Protein AF-A0A7C6YJ72-F1 (afdb_monomer)

Radius of gyration: 19.49 Å; Cα contacts (8 Å, |Δi|>4): 74; chains: 1; bounding box: 55×22×49 Å

Mean predicted aligned error: 9.33 Å

Structure (mmCIF, N/CA/C/O backbone):
data_AF-A0A7C6YJ72-F1
#
_entry.id   AF-A0A7C6YJ72-F1
#
loop_
_atom_site.group_PDB
_atom_site.id
_atom_site.type_symbol
_atom_site.label_atom_id
_atom_site.label_alt_id
_atom_site.label_comp_id
_atom_site.label_asym_id
_atom_site.label_entity_id
_atom_site.label_seq_id
_atom_site.pdbx_PDB_ins_code
_atom_site.Cartn_x
_atom_site.Cartn_y
_atom_site.Cartn_z
_atom_site.occupancy
_atom_site.B_iso_or_equiv
_atom_site.auth_seq_id
_atom_site.auth_comp_id
_atom_site.auth_asym_id
_atom_site.auth_atom_id
_atom_site.pdbx_PDB_model_num
ATOM 1 N N . ASN A 1 1 ? 12.491 9.018 9.139 1.00 45.00 1 ASN A N 1
ATOM 2 C CA . ASN A 1 1 ? 11.353 9.910 9.466 1.00 45.00 1 ASN A CA 1
ATOM 3 C C . ASN A 1 1 ? 10.135 9.070 9.885 1.00 45.00 1 ASN A C 1
ATOM 5 O O . ASN A 1 1 ? 9.089 9.115 9.246 1.00 45.00 1 ASN A O 1
ATOM 9 N N . ILE A 1 2 ? 10.307 8.251 10.934 1.00 42.06 2 ILE A N 1
ATOM 10 C CA . ILE A 1 2 ? 9.285 7.315 11.443 1.00 42.06 2 ILE A CA 1
ATOM 11 C C . ILE A 1 2 ? 8.216 8.056 12.262 1.00 42.06 2 ILE A C 1
ATOM 13 O O . ILE A 1 2 ? 7.035 7.772 12.128 1.00 42.06 2 ILE A O 1
ATOM 17 N N . LYS A 1 3 ? 8.597 9.102 13.012 1.00 39.56 3 LYS A N 1
ATOM 18 C CA . LYS A 1 3 ? 7.646 9.929 13.777 1.00 39.56 3 LYS A CA 1
ATOM 19 C C . LYS A 1 3 ? 6.545 10.565 12.910 1.00 39.56 3 LYS A C 1
ATOM 21 O O . LYS A 1 3 ? 5.398 10.554 13.322 1.00 39.56 3 LYS A O 1
ATOM 26 N N . ARG A 1 4 ? 6.856 11.046 11.694 1.00 40.66 4 ARG A N 1
ATOM 27 C CA . ARG A 1 4 ? 5.845 11.600 10.764 1.00 40.66 4 ARG A CA 1
ATOM 28 C C . ARG A 1 4 ? 4.939 10.526 10.151 1.00 40.66 4 ARG A C 1
ATOM 30 O O . ARG A 1 4 ? 3.800 10.805 9.819 1.00 40.66 4 ARG A O 1
ATOM 37 N N . THR A 1 5 ? 5.450 9.312 9.950 1.00 50.41 5 THR A N 1
ATOM 38 C CA . THR A 1 5 ? 4.679 8.194 9.369 1.00 50.41 5 THR A CA 1
ATOM 39 C C . THR A 1 5 ? 3.836 7.453 10.408 1.00 50.41 5 THR A C 1
ATOM 41 O O . THR A 1 5 ? 2.914 6.739 10.033 1.00 50.41 5 THR A O 1
ATOM 44 N N . GLN A 1 6 ? 4.102 7.661 11.703 1.00 51.19 6 GLN A N 1
ATOM 45 C CA . GLN A 1 6 ? 3.265 7.184 12.809 1.00 51.19 6 GLN A CA 1
ATOM 46 C C . GLN A 1 6 ? 1.952 7.960 12.957 1.00 51.19 6 GLN A C 1
ATOM 48 O O . GLN A 1 6 ? 1.007 7.437 13.547 1.00 51.19 6 GLN A O 1
ATOM 53 N N . GLU A 1 7 ? 1.868 9.178 12.417 1.00 53.38 7 GLU A N 1
ATOM 54 C CA . GLU A 1 7 ? 0.613 9.921 12.332 1.00 53.38 7 GLU A CA 1
ATOM 55 C C . GLU A 1 7 ? -0.261 9.293 11.242 1.00 53.38 7 GLU A C 1
ATOM 57 O O . GLU A 1 7 ? -0.359 9.762 10.108 1.00 53.38 7 GLU A O 1
ATOM 62 N N . CYS A 1 8 ? -0.900 8.176 11.588 1.00 58.69 8 CYS A N 1
ATOM 63 C CA . CYS A 1 8 ? -2.066 7.732 10.850 1.00 58.69 8 CYS A CA 1
ATOM 64 C C . CYS A 1 8 ? -3.082 8.878 10.888 1.00 58.69 8 CYS A C 1
ATOM 66 O O . CYS A 1 8 ? -3.340 9.443 11.951 1.00 58.69 8 CYS A O 1
ATOM 68 N N . ASN A 1 9 ? -3.685 9.187 9.740 1.00 66.19 9 ASN A N 1
ATOM 69 C CA . ASN A 1 9 ? -4.836 10.080 9.634 1.00 66.19 9 ASN A CA 1
ATOM 70 C C . ASN A 1 9 ? -6.114 9.233 9.534 1.00 66.19 9 ASN A C 1
ATOM 72 O O . ASN A 1 9 ? -6.742 9.190 8.473 1.00 66.19 9 ASN A O 1
ATOM 76 N N . PRO A 1 10 ? -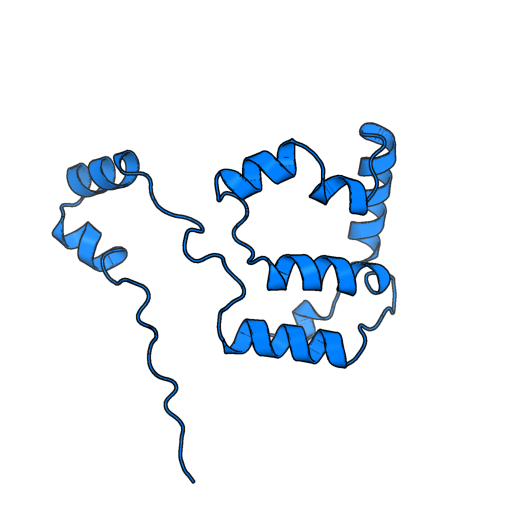6.511 8.514 10.601 1.00 69.75 10 PRO A N 1
ATOM 77 C CA . PRO A 1 10 ? -7.611 7.559 10.544 1.00 69.75 10 PRO A CA 1
ATOM 78 C C . PRO A 1 10 ? -8.945 8.219 10.184 1.00 69.75 10 PRO A C 1
ATOM 80 O O . PRO A 1 10 ? -9.811 7.564 9.615 1.00 69.75 10 PRO A O 1
ATOM 83 N N . GLY A 1 11 ? -9.103 9.523 10.449 1.00 76.31 11 GLY A N 1
ATOM 84 C CA . GLY A 1 11 ? -10.271 10.289 10.007 1.00 76.31 11 GLY A CA 1
ATOM 85 C C . GLY A 1 11 ? -10.416 10.335 8.482 1.00 76.31 11 GLY A C 1
ATOM 86 O O . GLY A 1 11 ? -11.522 10.183 7.972 1.00 76.31 11 GLY A O 1
ATOM 87 N N . ILE A 1 12 ? -9.306 10.461 7.744 1.00 82.75 12 ILE A N 1
ATOM 88 C CA . ILE A 1 12 ? -9.322 10.438 6.273 1.00 82.75 12 ILE A CA 1
ATOM 89 C C . ILE A 1 12 ? -9.700 9.045 5.771 1.00 82.75 12 ILE A C 1
ATOM 91 O O . ILE A 1 12 ? -10.502 8.936 4.846 1.00 82.75 12 ILE A O 1
ATOM 95 N N . LEU A 1 13 ? -9.151 7.989 6.383 1.00 85.25 13 LEU A N 1
ATOM 96 C CA . LEU A 1 13 ? -9.496 6.618 6.013 1.00 85.25 13 LEU A CA 1
ATOM 97 C C . LEU A 1 13 ? -10.992 6.373 6.227 1.00 85.25 13 LEU A C 1
ATOM 99 O O . LEU A 1 13 ? -11.679 6.018 5.279 1.00 85.25 13 LEU A O 1
ATOM 103 N N . LYS A 1 14 ? -11.526 6.682 7.415 1.00 86.56 14 LYS A N 1
ATOM 104 C CA . LYS A 1 14 ? -12.954 6.502 7.720 1.00 86.56 14 LYS A CA 1
ATOM 105 C C . LYS A 1 14 ? -13.876 7.284 6.785 1.00 86.56 14 LYS A C 1
ATOM 107 O O . LYS A 1 14 ? -14.907 6.759 6.376 1.00 86.56 14 LYS A O 1
ATOM 112 N N . ALA A 1 15 ? -13.507 8.511 6.412 1.00 88.62 15 ALA A N 1
ATOM 113 C CA . ALA A 1 15 ? -14.263 9.284 5.430 1.00 88.62 15 ALA A CA 1
ATOM 114 C C . ALA A 1 15 ? -14.271 8.606 4.049 1.00 88.62 15 ALA A C 1
ATOM 116 O O . ALA A 1 15 ? -15.319 8.519 3.414 1.00 88.62 15 ALA A O 1
ATOM 117 N N . ARG A 1 16 ? -13.122 8.081 3.602 1.00 89.94 16 ARG A N 1
ATOM 118 C CA . ARG A 1 16 ? -13.015 7.353 2.330 1.00 89.94 16 ARG A CA 1
ATOM 119 C C . ARG A 1 16 ? -13.801 6.049 2.342 1.00 89.94 16 ARG A C 1
ATOM 121 O O . ARG A 1 16 ? -14.472 5.767 1.363 1.00 89.94 16 ARG A O 1
ATOM 128 N N . GLU A 1 17 ? -13.764 5.296 3.435 1.00 91.81 17 GLU A N 1
ATOM 129 C CA . GLU A 1 17 ? -14.545 4.061 3.576 1.00 91.81 17 GLU A CA 1
ATOM 130 C C . GLU A 1 17 ? -16.044 4.313 3.535 1.00 91.81 17 GLU A C 1
ATOM 132 O O . GLU A 1 17 ? -16.777 3.557 2.910 1.00 91.81 17 GLU A O 1
ATOM 137 N N . LYS A 1 18 ? -16.499 5.398 4.170 1.00 93.00 18 LYS A N 1
ATOM 138 C CA . LYS A 1 18 ? -17.900 5.802 4.109 1.00 93.00 18 LYS A CA 1
ATOM 139 C C . LYS A 1 18 ? -18.324 6.085 2.667 1.00 93.00 18 LYS A C 1
ATOM 141 O O . LYS A 1 18 ? -19.312 5.522 2.219 1.00 93.00 18 LYS A O 1
ATOM 146 N N . VAL A 1 19 ? -17.551 6.891 1.935 1.00 94.06 19 VAL A N 1
ATOM 147 C CA . VAL A 1 19 ? -17.806 7.157 0.508 1.00 94.06 19 VAL A CA 1
ATOM 148 C C . VAL A 1 19 ? -17.759 5.860 -0.304 1.00 94.06 19 VAL A C 1
ATOM 150 O O . VAL A 1 19 ? -18.606 5.637 -1.160 1.00 94.06 19 VAL A O 1
ATOM 153 N N . PHE A 1 20 ? -16.799 4.982 -0.024 1.00 94.38 20 PHE A N 1
ATOM 154 C CA . PHE A 1 20 ? -16.651 3.720 -0.739 1.00 94.38 20 PHE A CA 1
ATOM 155 C C . PHE A 1 20 ? -17.876 2.813 -0.559 1.00 94.38 20 PHE A C 1
ATOM 157 O O . PHE A 1 20 ? -18.437 2.329 -1.540 1.00 94.38 20 PHE A O 1
ATOM 164 N N . MET A 1 21 ? -18.363 2.685 0.674 1.00 96.19 21 MET A N 1
ATOM 165 C CA . MET A 1 21 ? -19.592 1.961 0.981 1.00 96.19 21 MET A CA 1
ATOM 166 C C . MET A 1 21 ? -20.831 2.631 0.364 1.00 96.19 21 MET A C 1
ATOM 168 O O . MET A 1 21 ? -21.659 1.953 -0.230 1.00 96.19 21 MET A O 1
ATOM 172 N N . GLU A 1 22 ? -20.972 3.955 0.465 1.00 97.19 22 GLU A N 1
ATOM 173 C CA . GLU A 1 22 ? -22.151 4.679 -0.039 1.00 97.19 22 GLU A CA 1
ATOM 174 C C . GLU A 1 22 ? -22.300 4.596 -1.563 1.00 97.19 22 GLU A C 1
ATOM 176 O O . GLU A 1 22 ? -23.413 4.435 -2.060 1.00 97.19 22 GLU A O 1
ATOM 181 N N . TYR A 1 23 ? -21.194 4.702 -2.302 1.00 96.62 23 TYR A N 1
ATOM 182 C CA . TYR A 1 23 ? -21.223 4.742 -3.766 1.00 96.62 23 TYR A CA 1
ATOM 183 C C . TYR A 1 23 ? -21.083 3.365 -4.413 1.00 96.62 23 TYR A C 1
ATOM 185 O O . TYR A 1 23 ? -21.693 3.126 -5.453 1.00 96.62 23 TYR A O 1
ATOM 193 N N . PHE A 1 24 ? -20.289 2.473 -3.820 1.00 95.19 24 PHE A N 1
ATOM 194 C CA . PHE A 1 24 ? -19.945 1.186 -4.429 1.00 95.19 24 PHE A CA 1
ATOM 195 C C . PHE A 1 24 ? -20.493 -0.014 -3.655 1.00 95.19 24 PHE A C 1
ATOM 197 O O . PHE A 1 24 ? -20.381 -1.129 -4.146 1.00 95.19 24 PHE A O 1
ATOM 204 N N . GLN A 1 25 ? -21.104 0.192 -2.480 1.00 96.56 25 GLN A N 1
ATOM 205 C CA . GLN A 1 25 ? -21.614 -0.882 -1.608 1.00 96.56 25 GLN A CA 1
ATOM 206 C C . GLN A 1 25 ? -20.536 -1.908 -1.240 1.00 96.56 25 GLN A C 1
ATOM 208 O O . GLN A 1 25 ? -20.814 -3.089 -1.058 1.00 96.56 25 GLN A O 1
ATOM 213 N N . MET A 1 26 ? -19.296 -1.434 -1.128 1.00 95.62 26 MET A N 1
ATOM 214 C CA . MET A 1 26 ? -18.132 -2.254 -0.837 1.00 95.62 26 MET A CA 1
ATOM 215 C C . MET A 1 26 ? -17.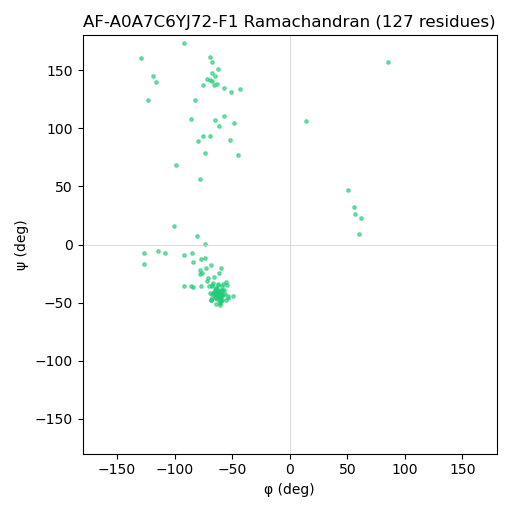511 -1.874 0.502 1.00 95.62 26 MET A C 1
ATOM 217 O O . MET A 1 26 ? -17.382 -0.701 0.864 1.00 95.62 26 MET A O 1
ATOM 221 N N . SER A 1 27 ? -17.095 -2.899 1.231 1.00 94.19 27 SER A N 1
ATOM 222 C CA . SER A 1 27 ? -16.307 -2.808 2.448 1.00 94.19 27 SER A CA 1
ATOM 223 C C . SER A 1 27 ? -14.806 -2.878 2.153 1.00 94.19 27 SER A C 1
ATOM 225 O O . SER A 1 27 ? -14.368 -3.116 1.027 1.00 94.19 27 SER A O 1
ATOM 227 N N . TRP A 1 28 ? -13.998 -2.671 3.193 1.00 92.94 28 TRP A N 1
ATOM 228 C CA . TRP A 1 28 ? -12.546 -2.827 3.129 1.00 92.94 28 TRP A CA 1
ATOM 229 C C . TRP A 1 28 ? -12.116 -4.203 2.598 1.00 92.94 28 TRP A C 1
ATOM 231 O O . TRP A 1 28 ? -11.234 -4.280 1.743 1.00 92.94 28 TRP A O 1
ATOM 241 N N . ASP A 1 29 ? -12.753 -5.279 3.065 1.00 93.50 29 ASP A N 1
ATOM 242 C CA . ASP A 1 29 ? -12.377 -6.646 2.690 1.00 93.50 29 ASP A CA 1
ATOM 243 C C . ASP A 1 29 ? -12.733 -6.960 1.229 1.00 93.50 29 ASP A C 1
ATOM 245 O O . ASP A 1 29 ? -12.026 -7.722 0.563 1.00 93.50 29 ASP A O 1
ATOM 249 N N . ASP A 1 30 ? -13.773 -6.313 0.694 1.00 95.75 30 ASP A N 1
ATOM 250 C CA . ASP A 1 30 ? -14.205 -6.492 -0.695 1.00 95.75 30 ASP A CA 1
ATOM 251 C C . ASP A 1 30 ? -13.163 -5.977 -1.693 1.00 95.75 30 ASP A C 1
ATOM 253 O O . ASP A 1 30 ? -13.050 -6.515 -2.792 1.00 95.75 30 ASP A O 1
ATOM 257 N N . ILE A 1 31 ? -12.345 -4.987 -1.307 1.00 94.38 31 ILE A N 1
ATOM 258 C CA . ILE A 1 31 ? -11.295 -4.413 -2.164 1.00 94.38 31 ILE A CA 1
ATOM 259 C C . ILE A 1 31 ? -10.377 -5.510 -2.700 1.00 94.38 31 ILE A C 1
ATOM 261 O O . ILE A 1 31 ? -10.086 -5.535 -3.890 1.00 94.38 31 ILE A O 1
ATOM 265 N N . PHE A 1 32 ? -9.938 -6.427 -1.837 1.00 95.38 32 PHE A N 1
ATOM 266 C CA . PHE A 1 32 ? -8.923 -7.426 -2.182 1.00 95.38 32 PHE A CA 1
ATOM 267 C C . PHE A 1 32 ? -9.459 -8.588 -3.020 1.00 95.38 32 PHE A C 1
ATOM 269 O O . PHE A 1 32 ? -8.668 -9.353 -3.565 1.00 95.38 32 PHE A O 1
ATOM 276 N N . ASN A 1 33 ? -10.782 -8.711 -3.124 1.00 95.56 33 ASN A N 1
ATOM 277 C CA . ASN A 1 33 ? -11.454 -9.731 -3.925 1.00 95.56 33 ASN A CA 1
ATOM 278 C C . ASN A 1 33 ? -12.121 -9.140 -5.177 1.00 95.56 33 ASN A C 1
ATOM 280 O O . ASN A 1 33 ? -12.611 -9.885 -6.023 1.00 95.56 33 ASN A O 1
ATOM 284 N N . HIS A 1 34 ? -12.148 -7.811 -5.310 1.00 96.38 34 HIS A N 1
ATOM 285 C CA . HIS A 1 34 ? -12.765 -7.134 -6.441 1.00 96.38 34 HIS A CA 1
ATOM 286 C C . HIS A 1 34 ? -11.944 -7.308 -7.720 1.00 96.38 34 HIS A C 1
ATOM 288 O O . HIS A 1 34 ? -10.714 -7.206 -7.707 1.00 96.38 34 HIS A O 1
ATOM 294 N N . GLU A 1 35 ? -12.628 -7.469 -8.853 1.00 97.00 35 GLU A N 1
ATOM 295 C CA . GLU A 1 35 ? -12.006 -7.689 -10.166 1.00 97.00 35 GLU A CA 1
ATOM 296 C C . GLU A 1 35 ? -10.975 -6.615 -10.534 1.00 97.00 35 GLU A C 1
ATOM 298 O O . GLU A 1 35 ? -9.938 -6.919 -11.119 1.00 97.00 35 GLU A O 1
ATOM 303 N N . THR A 1 36 ? -11.207 -5.361 -10.136 1.00 95.44 36 THR A N 1
ATOM 304 C CA . THR A 1 36 ? -10.274 -4.251 -10.380 1.00 95.44 36 THR A CA 1
ATOM 305 C C . THR A 1 36 ? -8.956 -4.446 -9.643 1.00 95.44 36 THR A C 1
ATOM 307 O O . THR A 1 36 ? -7.896 -4.192 -10.212 1.00 95.44 36 THR A O 1
ATOM 310 N N . PHE A 1 37 ? -9.008 -4.896 -8.385 1.00 95.62 37 PHE A N 1
ATOM 311 C CA . PHE A 1 37 ? -7.800 -5.169 -7.617 1.00 95.62 37 PHE A CA 1
ATOM 312 C C . PHE A 1 37 ? -7.064 -6.370 -8.197 1.00 95.62 37 PHE A C 1
ATOM 314 O O . PHE A 1 37 ? -5.868 -6.266 -8.444 1.00 95.62 37 PHE A O 1
ATOM 321 N N . LEU A 1 38 ? -7.778 -7.465 -8.469 1.00 96.12 38 LEU A N 1
ATOM 322 C CA . LEU A 1 38 ? -7.195 -8.686 -9.029 1.00 96.12 38 LEU A CA 1
ATOM 323 C C . LEU A 1 38 ? -6.525 -8.413 -10.381 1.00 96.12 38 LEU A C 1
ATOM 325 O O . LEU A 1 38 ? -5.350 -8.715 -10.556 1.00 96.12 38 LEU A O 1
ATOM 329 N N . THR A 1 39 ? -7.213 -7.711 -11.283 1.00 95.62 39 THR A N 1
ATOM 330 C CA . THR A 1 39 ? -6.664 -7.323 -12.592 1.00 95.62 39 THR A CA 1
ATOM 331 C C . THR A 1 39 ? -5.423 -6.443 -12.444 1.00 95.62 39 THR A C 1
ATOM 333 O O . THR A 1 39 ? -4.416 -6.672 -13.110 1.00 95.62 39 THR A O 1
ATOM 336 N N . ALA A 1 40 ? -5.454 -5.438 -11.559 1.00 92.56 40 ALA A N 1
ATOM 337 C CA . ALA A 1 40 ? -4.304 -4.566 -11.321 1.00 92.56 40 ALA A CA 1
ATOM 338 C C . ALA A 1 40 ? -3.129 -5.308 -10.664 1.00 92.56 40 ALA A C 1
ATOM 340 O O . ALA A 1 40 ? -1.963 -4.998 -10.922 1.00 92.56 40 ALA A O 1
ATOM 341 N N . TYR A 1 41 ? -3.427 -6.272 -9.799 1.00 91.81 41 TYR A N 1
ATOM 342 C CA . TYR A 1 41 ? -2.438 -7.107 -9.142 1.00 91.81 41 TYR A CA 1
ATOM 343 C C . TYR A 1 41 ? -1.756 -8.042 -10.157 1.00 91.81 41 TYR A C 1
ATOM 345 O O . TYR A 1 41 ? -0.523 -8.046 -10.247 1.00 91.81 41 TYR A O 1
ATOM 353 N N . ASP A 1 42 ? -2.531 -8.725 -11.001 1.00 90.38 42 ASP A N 1
ATOM 354 C CA . ASP A 1 42 ? -2.034 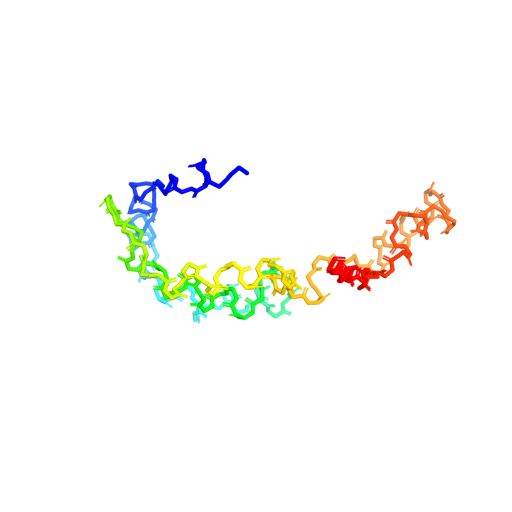-9.608 -12.064 1.00 90.38 42 ASP A CA 1
ATOM 355 C C . ASP A 1 42 ? -1.230 -8.841 -13.123 1.00 90.38 42 ASP A C 1
ATOM 357 O O . ASP A 1 42 ? -0.160 -9.282 -13.550 1.00 90.38 42 ASP A O 1
ATOM 361 N N . ALA A 1 43 ? -1.679 -7.632 -13.475 1.00 88.56 43 ALA A N 1
ATOM 362 C CA . ALA A 1 43 ? -0.973 -6.724 -14.379 1.00 88.56 43 ALA A CA 1
ATOM 363 C C . ALA A 1 43 ? 0.273 -6.057 -13.755 1.00 88.56 43 ALA A C 1
ATOM 365 O O . ALA A 1 43 ? 0.948 -5.269 -14.413 1.00 88.56 43 ALA A O 1
ATOM 366 N N . ASN A 1 44 ? 0.607 -6.359 -12.494 1.00 87.19 44 ASN A N 1
ATOM 367 C CA . ASN A 1 44 ? 1.742 -5.788 -11.751 1.00 87.19 44 ASN A CA 1
ATOM 368 C C . ASN A 1 44 ? 1.679 -4.262 -11.548 1.00 87.19 44 ASN A C 1
ATOM 370 O O . ASN A 1 44 ? 2.700 -3.621 -11.283 1.00 87.19 44 ASN A O 1
ATOM 374 N N . TYR A 1 45 ? 0.479 -3.676 -11.606 1.00 87.62 45 TYR A N 1
ATOM 375 C CA . TYR A 1 45 ? 0.236 -2.281 -11.225 1.00 87.62 45 TYR A CA 1
ATOM 376 C C . TYR A 1 45 ? 0.216 -2.096 -9.706 1.00 87.62 45 TYR A C 1
ATOM 378 O O . TYR A 1 45 ? 0.530 -1.016 -9.201 1.00 87.62 45 TYR A O 1
ATOM 386 N N . ILE A 1 46 ? -0.086 -3.159 -8.957 1.00 91.12 46 ILE A N 1
ATOM 387 C CA . ILE A 1 46 ? 0.118 -3.190 -7.509 1.00 91.12 46 ILE A CA 1
ATOM 388 C C . ILE A 1 46 ? 1.553 -3.624 -7.216 1.00 91.12 46 ILE A C 1
ATOM 390 O O . ILE A 1 46 ? 1.933 -4.784 -7.370 1.00 91.12 46 ILE A O 1
ATOM 394 N N . TRP A 1 47 ? 2.355 -2.661 -6.773 1.00 91.44 47 TRP A N 1
ATOM 395 C CA . TRP A 1 47 ? 3.771 -2.862 -6.481 1.00 91.44 47 TRP A CA 1
ATOM 396 C C . TRP A 1 47 ? 4.066 -3.553 -5.150 1.00 91.44 47 TRP A C 1
ATOM 398 O O . TRP A 1 47 ? 5.157 -4.100 -4.994 1.00 91.44 47 TRP A O 1
ATOM 408 N N . TYR A 1 48 ? 3.133 -3.517 -4.196 1.00 93.88 48 TYR A N 1
ATOM 409 C CA . TYR A 1 48 ? 3.308 -4.114 -2.873 1.00 93.88 48 TYR A CA 1
ATOM 410 C C . TYR A 1 48 ? 3.408 -5.637 -2.954 1.00 93.88 48 TYR A C 1
ATOM 412 O O . TYR A 1 48 ? 2.646 -6.271 -3.680 1.00 93.88 48 TYR A O 1
ATOM 420 N N . SER A 1 49 ? 4.343 -6.218 -2.200 1.00 94.75 49 SER A N 1
ATOM 421 C CA . SER A 1 49 ? 4.447 -7.673 -2.049 1.00 94.75 49 SER A CA 1
ATOM 422 C C . SER A 1 49 ? 3.282 -8.258 -1.253 1.00 94.75 49 SER A C 1
ATOM 424 O O . SER A 1 49 ? 2.639 -7.551 -0.476 1.00 94.75 49 SER A O 1
ATOM 426 N N . ASP A 1 50 ? 3.070 -9.568 -1.375 1.00 95.38 50 ASP A N 1
ATOM 427 C CA . ASP A 1 50 ? 1.995 -10.279 -0.667 1.00 95.38 50 ASP A CA 1
ATOM 428 C C . ASP A 1 50 ? 2.109 -10.124 0.844 1.00 95.38 50 ASP A C 1
ATOM 430 O O . ASP A 1 50 ? 1.135 -9.797 1.511 1.00 95.38 50 ASP A O 1
ATOM 434 N N . GLN A 1 51 ? 3.324 -10.248 1.381 1.00 95.44 51 GLN A N 1
ATOM 435 C CA . GLN A 1 51 ? 3.591 -10.028 2.805 1.00 95.44 51 GLN A CA 1
ATOM 436 C C . GLN A 1 51 ? 3.201 -8.611 3.244 1.00 95.44 51 GLN A C 1
ATOM 438 O O . GLN A 1 51 ? 2.632 -8.423 4.316 1.00 95.44 51 GLN A O 1
ATOM 443 N N . THR A 1 52 ? 3.452 -7.610 2.397 1.00 95.62 52 THR A N 1
ATOM 444 C CA . THR A 1 52 ? 3.061 -6.225 2.687 1.00 95.62 52 THR A CA 1
ATOM 445 C C . THR A 1 52 ? 1.548 -6.047 2.643 1.00 95.62 52 THR A C 1
ATOM 447 O O . THR A 1 52 ? 0.992 -5.374 3.508 1.00 95.62 52 THR A O 1
ATOM 450 N N . LEU A 1 53 ? 0.871 -6.650 1.664 1.00 96.00 53 LEU A N 1
ATOM 451 C CA . LEU A 1 53 ? -0.588 -6.604 1.550 1.00 96.00 53 LEU A CA 1
ATOM 452 C C . LEU A 1 53 ? -1.265 -7.286 2.745 1.00 96.00 53 LEU A C 1
ATOM 454 O O . LEU A 1 53 ? -2.191 -6.721 3.323 1.00 96.00 53 LEU A O 1
ATOM 458 N N . GLU A 1 54 ? -0.768 -8.446 3.169 1.00 96.94 54 GLU A N 1
ATOM 459 C CA . GLU A 1 54 ? -1.265 -9.138 4.360 1.00 96.94 54 GLU A CA 1
ATOM 460 C C . GLU A 1 54 ? -1.040 -8.319 5.633 1.00 96.94 54 GLU A C 1
ATOM 462 O O . GLU A 1 54 ? -1.947 -8.188 6.456 1.00 96.94 54 GLU A O 1
ATOM 467 N N . LEU A 1 55 ? 0.125 -7.684 5.782 1.00 95.88 55 LEU A N 1
ATOM 468 C CA . LEU A 1 55 ? 0.375 -6.779 6.901 1.00 95.88 55 LEU A CA 1
ATOM 469 C C . LEU A 1 55 ? -0.588 -5.579 6.900 1.00 95.88 55 LEU A C 1
ATOM 471 O O . LEU A 1 55 ? -1.098 -5.210 7.957 1.00 95.88 55 LEU A O 1
ATOM 475 N N . ILE A 1 56 ? -0.885 -4.994 5.733 1.00 93.50 56 ILE A N 1
ATOM 476 C CA . ILE A 1 56 ? -1.866 -3.904 5.596 1.00 93.50 56 ILE A CA 1
ATOM 477 C C . ILE A 1 56 ? -3.256 -4.362 6.062 1.00 93.50 56 ILE A C 1
ATOM 479 O O . ILE A 1 56 ? -3.900 -3.650 6.836 1.00 93.50 56 ILE A O 1
ATOM 483 N N . LYS A 1 57 ? -3.698 -5.563 5.662 1.00 95.12 57 LYS A N 1
ATOM 484 C CA . LYS A 1 57 ? -4.971 -6.150 6.117 1.00 95.12 57 LYS A CA 1
ATOM 485 C C . LYS A 1 57 ? -4.992 -6.347 7.635 1.00 95.12 57 LYS A C 1
ATOM 487 O O . LYS A 1 57 ? -5.935 -5.913 8.291 1.00 95.12 57 LYS A O 1
ATOM 492 N N . LYS A 1 58 ? -3.933 -6.926 8.217 1.00 94.81 58 LYS A N 1
ATOM 493 C CA . LYS A 1 58 ? -3.802 -7.117 9.677 1.00 94.81 58 LYS A CA 1
ATOM 494 C C . LYS A 1 58 ? -3.767 -5.795 10.450 1.00 94.81 58 LYS A C 1
ATOM 496 O O . LYS A 1 58 ? -4.242 -5.729 11.581 1.00 94.81 58 LYS A O 1
ATOM 501 N N . ALA A 1 59 ? -3.182 -4.748 9.869 1.00 91.88 59 ALA A N 1
ATOM 502 C CA . ALA A 1 59 ? -3.042 -3.441 10.503 1.00 91.88 59 ALA A CA 1
ATOM 503 C C . ALA A 1 59 ? -4.337 -2.612 10.468 1.00 91.88 59 ALA A C 1
ATOM 505 O O . ALA A 1 59 ? -4.541 -1.772 11.347 1.00 91.88 59 ALA A O 1
ATOM 506 N N . TYR A 1 60 ? -5.224 -2.860 9.500 1.00 92.12 60 TYR A N 1
ATOM 507 C CA . TYR A 1 60 ? -6.455 -2.095 9.286 1.00 92.12 60 TYR A CA 1
ATOM 508 C C . TYR A 1 60 ? -7.319 -1.870 10.554 1.00 92.12 60 TYR A C 1
ATOM 510 O O . TYR A 1 60 ? -7.699 -0.721 10.807 1.00 92.12 60 TYR A O 1
ATOM 518 N N . PRO A 1 61 ? -7.564 -2.865 11.436 1.00 90.94 61 PRO A N 1
ATOM 519 C CA . PRO A 1 61 ? -8.330 -2.665 12.677 1.00 90.94 61 PRO A CA 1
ATOM 520 C C . PRO A 1 61 ? -7.736 -1.624 13.646 1.00 90.94 61 PRO A C 1
ATOM 522 O O . PRO A 1 61 ? -8.437 -1.094 14.519 1.00 90.94 61 PRO A O 1
ATOM 525 N N . TYR A 1 62 ? -6.442 -1.324 13.506 1.00 88.44 62 TYR A N 1
ATOM 526 C CA . TYR A 1 62 ? -5.720 -0.337 14.305 1.00 88.44 62 TYR A CA 1
ATOM 527 C C . TYR A 1 62 ? -5.729 1.063 13.674 1.00 88.44 62 TYR A C 1
ATOM 529 O O . TYR A 1 62 ? -5.376 2.028 14.352 1.00 88.44 62 TYR A O 1
ATOM 537 N N . CYS A 1 63 ? -6.193 1.216 12.428 1.00 85.88 63 CYS A N 1
ATOM 538 C CA . CYS A 1 63 ? -6.302 2.490 11.712 1.00 85.88 63 CYS A CA 1
ATOM 539 C C . CYS A 1 63 ? -7.521 3.318 12.165 1.00 85.88 63 CYS A C 1
ATOM 541 O O . CYS A 1 63 ? -8.373 3.724 11.376 1.00 85.88 63 CYS A O 1
ATOM 543 N N . LYS A 1 64 ? -7.591 3.601 13.466 1.00 83.88 64 LYS A N 1
ATOM 544 C CA . LYS A 1 64 ? -8.610 4.428 14.128 1.00 83.88 64 LYS A CA 1
ATOM 545 C C . LYS A 1 64 ? -7.939 5.486 15.012 1.00 83.88 64 LYS A C 1
ATOM 547 O O . LYS A 1 64 ? -6.767 5.317 15.350 1.00 83.88 64 LYS A O 1
ATOM 552 N N . PRO A 1 65 ? -8.627 6.581 15.389 1.00 80.56 65 PRO A N 1
ATOM 553 C CA . PRO A 1 65 ? -8.049 7.588 16.279 1.00 80.56 65 PRO A CA 1
ATOM 554 C C . PRO A 1 65 ? -7.465 6.949 17.541 1.00 80.56 65 PRO A C 1
ATOM 556 O O . PRO A 1 65 ? -8.117 6.115 18.167 1.00 80.56 65 PRO A O 1
ATOM 559 N N . PHE A 1 66 ? -6.226 7.318 17.878 1.00 79.44 66 PHE A N 1
ATOM 560 C CA . PHE A 1 66 ? -5.463 6.782 19.017 1.00 79.44 66 PHE A CA 1
ATOM 561 C C . PHE A 1 66 ? -5.196 5.266 18.986 1.00 79.44 66 PHE A C 1
ATOM 563 O O . PHE A 1 66 ? -4.686 4.712 19.963 1.00 79.44 66 PHE A O 1
ATOM 570 N N . GLY A 1 67 ? -5.505 4.591 17.875 1.00 81.62 67 GLY A N 1
ATOM 571 C CA . GLY A 1 67 ? -5.150 3.197 17.660 1.00 81.62 67 GLY A CA 1
ATOM 572 C C . GLY A 1 67 ? -3.634 3.025 17.631 1.00 81.62 67 GLY A C 1
ATOM 573 O O . GLY A 1 67 ? -2.911 3.843 17.063 1.00 81.62 67 GLY A O 1
ATOM 574 N N . LYS A 1 68 ? -3.151 1.960 18.268 1.00 84.44 68 LYS A N 1
ATOM 575 C CA . LYS A 1 68 ? -1.743 1.564 18.232 1.00 84.44 68 LYS A CA 1
ATOM 576 C C . LYS A 1 68 ? -1.671 0.133 17.719 1.00 84.44 68 LYS A C 1
ATOM 578 O O . LYS A 1 68 ? -2.338 -0.710 18.319 1.00 84.44 68 LYS A O 1
ATOM 583 N N . PRO A 1 69 ? -0.913 -0.144 16.647 1.00 86.94 69 PRO A N 1
ATOM 584 C CA . PRO A 1 69 ? -0.716 -1.510 16.194 1.00 86.94 69 PRO A CA 1
ATOM 585 C C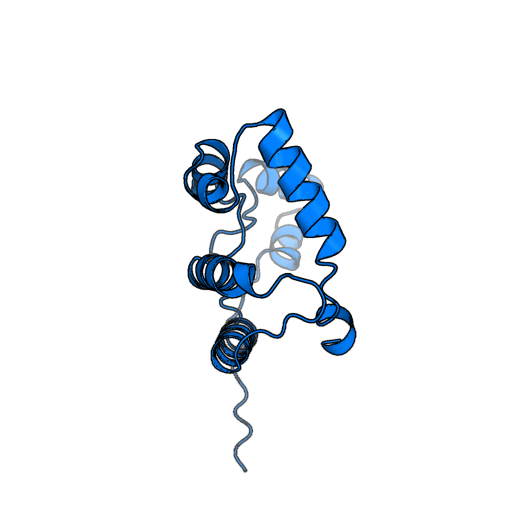 . PRO A 1 69 ? -0.016 -2.315 17.284 1.00 86.94 69 PRO A C 1
ATOM 587 O O . PRO A 1 69 ? 0.750 -1.776 18.090 1.00 86.94 69 PRO A O 1
ATOM 590 N N . ALA A 1 70 ? -0.295 -3.608 17.303 1.00 89.31 70 ALA A N 1
ATOM 591 C CA . ALA A 1 70 ? 0.347 -4.510 18.232 1.00 89.31 70 ALA A CA 1
ATOM 592 C C . ALA A 1 70 ? 1.855 -4.662 17.901 1.00 89.31 70 ALA A C 1
ATOM 594 O O . ALA A 1 70 ? 2.237 -4.525 16.730 1.00 89.31 70 ALA A O 1
ATOM 595 N N . PRO A 1 71 ? 2.734 -4.873 18.903 1.00 90.50 71 PRO A N 1
ATOM 596 C CA . PRO A 1 71 ? 4.190 -4.857 18.708 1.00 90.50 71 PRO A CA 1
ATOM 597 C C . PRO A 1 71 ? 4.695 -5.828 17.633 1.00 90.50 71 PRO A C 1
ATOM 599 O O . PRO A 1 71 ? 5.660 -5.537 16.930 1.00 90.50 71 PRO A O 1
ATOM 602 N N . GLU A 1 72 ? 4.030 -6.967 17.472 1.00 93.62 72 GLU A N 1
ATOM 603 C CA . GLU A 1 72 ? 4.340 -7.972 16.464 1.00 93.62 72 GLU A CA 1
ATOM 604 C C . GLU A 1 72 ? 4.148 -7.456 15.034 1.00 93.62 72 GLU A C 1
ATOM 606 O O . GLU A 1 72 ? 4.987 -7.742 14.183 1.00 93.62 72 GLU A O 1
ATOM 611 N N . LEU A 1 73 ? 3.120 -6.635 14.787 1.00 92.50 73 LEU A N 1
ATOM 612 C CA . LEU A 1 73 ? 2.877 -6.021 13.478 1.00 92.50 73 LEU A CA 1
ATOM 613 C C . LEU A 1 73 ? 3.933 -4.960 13.163 1.00 92.50 73 LEU A C 1
ATOM 615 O O . LEU A 1 73 ? 4.355 -4.822 12.017 1.00 92.50 73 LEU A O 1
ATOM 619 N N . VAL A 1 74 ? 4.390 -4.224 14.182 1.00 92.06 74 VAL A N 1
ATOM 620 C CA . VAL A 1 74 ? 5.495 -3.263 14.035 1.00 92.06 74 VAL A CA 1
ATOM 621 C C . VAL A 1 74 ? 6.779 -3.996 13.656 1.00 92.06 74 VAL A C 1
ATOM 623 O O . VAL A 1 74 ? 7.451 -3.596 12.710 1.00 92.06 74 VAL A O 1
ATOM 626 N N . ARG A 1 75 ? 7.081 -5.106 14.335 1.00 94.06 75 ARG A N 1
ATOM 627 C CA . ARG A 1 75 ? 8.255 -5.933 14.037 1.00 94.06 75 ARG A CA 1
ATOM 628 C C . ARG A 1 75 ? 8.197 -6.536 12.628 1.00 94.06 75 ARG A C 1
ATOM 630 O O . ARG A 1 75 ? 9.200 -6.507 11.924 1.00 94.06 75 ARG A O 1
ATOM 637 N N . GLU A 1 76 ? 7.035 -7.040 12.203 1.00 95.00 76 GLU A N 1
ATOM 638 C CA . GLU A 1 76 ? 6.814 -7.549 10.836 1.00 95.00 76 GLU A CA 1
ATOM 639 C C . GLU A 1 76 ? 7.061 -6.442 9.792 1.00 95.00 76 GLU A C 1
ATOM 641 O O . GLU A 1 76 ? 7.759 -6.660 8.801 1.00 95.00 76 GLU A O 1
ATOM 646 N N . ALA A 1 77 ? 6.583 -5.218 10.051 1.00 94.06 77 ALA A N 1
ATOM 647 C CA . ALA A 1 77 ? 6.840 -4.060 9.193 1.00 94.06 77 ALA A CA 1
ATOM 648 C C . ALA A 1 77 ? 8.338 -3.714 9.095 1.00 94.06 77 ALA A C 1
ATOM 650 O O . ALA A 1 77 ? 8.850 -3.441 8.005 1.00 94.06 77 ALA A O 1
ATOM 651 N N . GLU A 1 78 ? 9.044 -3.714 10.228 1.00 94.12 78 GLU A N 1
ATOM 652 C CA . GLU A 1 78 ? 10.484 -3.442 10.297 1.00 94.12 78 GLU A CA 1
ATOM 653 C C . GLU A 1 78 ? 11.298 -4.500 9.540 1.00 94.12 78 GLU A C 1
ATOM 655 O O . GLU A 1 78 ? 12.230 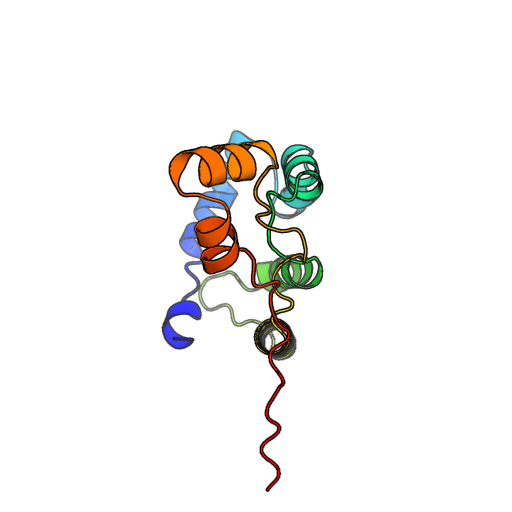-4.153 8.809 1.00 94.12 78 GLU A O 1
ATOM 660 N N . GLU A 1 79 ? 10.918 -5.774 9.645 1.00 95.69 79 GLU A N 1
ATOM 661 C CA . GLU A 1 79 ? 11.554 -6.878 8.925 1.00 95.69 79 GLU A CA 1
ATOM 662 C C . GLU A 1 79 ? 11.382 -6.734 7.407 1.00 95.69 79 GLU A C 1
ATOM 664 O O . GLU A 1 79 ? 12.379 -6.724 6.673 1.00 95.69 79 GLU A O 1
ATOM 669 N N . ILE A 1 80 ? 10.147 -6.524 6.937 1.00 94.75 80 ILE A N 1
ATOM 670 C CA . ILE A 1 80 ? 9.833 -6.288 5.518 1.00 94.75 80 ILE A CA 1
ATOM 671 C C . ILE A 1 80 ? 10.635 -5.097 4.971 1.00 94.75 80 ILE A C 1
ATOM 673 O O . ILE A 1 80 ? 11.192 -5.138 3.867 1.00 94.75 80 ILE A O 1
ATOM 677 N N . TYR A 1 81 ? 10.738 -4.020 5.752 1.00 91.81 81 TYR A N 1
ATOM 678 C CA . TYR A 1 81 ? 11.506 -2.846 5.356 1.00 91.81 81 TYR A CA 1
ATOM 679 C C . TYR A 1 81 ? 13.014 -3.127 5.299 1.00 91.81 81 TYR A C 1
ATOM 681 O O . TYR A 1 81 ? 13.673 -2.768 4.319 1.00 91.81 81 TYR A O 1
ATOM 689 N N . SER A 1 82 ? 13.567 -3.795 6.318 1.00 93.31 82 SER A N 1
ATOM 690 C CA . SER A 1 82 ? 15.004 -4.085 6.424 1.00 93.31 82 SER A CA 1
ATOM 691 C C . SER A 1 82 ? 15.509 -4.999 5.303 1.00 93.31 82 SER A C 1
ATOM 693 O O . SER A 1 82 ? 16.593 -4.783 4.758 1.00 93.31 82 SER A O 1
ATOM 695 N N . THR A 1 83 ? 14.686 -5.967 4.901 1.00 92.94 83 THR A N 1
ATOM 696 C CA . THR A 1 83 ? 14.971 -6.921 3.821 1.00 92.94 83 THR A CA 1
ATOM 697 C C . THR A 1 83 ? 14.624 -6.373 2.437 1.00 92.94 83 THR A C 1
ATOM 699 O O . THR A 1 83 ? 14.959 -6.988 1.426 1.00 92.94 83 THR A O 1
ATOM 702 N N . LYS A 1 84 ? 13.988 -5.194 2.372 1.00 90.50 84 LYS A N 1
ATOM 703 C CA . LYS A 1 84 ? 13.450 -4.583 1.148 1.00 90.50 84 LYS A CA 1
ATOM 704 C C . LYS A 1 84 ? 12.449 -5.483 0.412 1.00 90.50 84 LYS A C 1
ATOM 706 O O . LYS A 1 84 ? 12.264 -5.332 -0.795 1.00 90.50 84 LYS A O 1
ATOM 711 N N . SER A 1 85 ? 11.779 -6.384 1.130 1.00 92.31 85 SER A N 1
ATOM 712 C CA . SER A 1 85 ? 10.773 -7.293 0.574 1.00 92.31 85 SER A CA 1
ATOM 713 C C . SER A 1 85 ? 9.401 -6.635 0.391 1.00 92.31 85 SER A C 1
ATOM 715 O O . SER A 1 85 ? 8.442 -7.313 0.032 1.00 92.31 85 SER A O 1
ATOM 717 N N . TYR A 1 86 ? 9.281 -5.317 0.595 1.00 92.06 86 TYR A N 1
ATOM 718 C CA . TYR A 1 86 ? 8.011 -4.586 0.502 1.00 92.06 86 TYR A CA 1
ATOM 719 C C . TYR A 1 86 ? 7.426 -4.488 -0.913 1.00 92.06 86 TYR A C 1
ATOM 721 O O . TYR A 1 86 ? 6.249 -4.169 -1.074 1.00 92.06 86 TYR A O 1
ATOM 729 N N . SER A 1 87 ? 8.239 -4.729 -1.945 1.00 91.12 87 SER A N 1
ATOM 730 C CA . SER A 1 87 ? 7.822 -4.635 -3.346 1.00 91.12 87 SER A CA 1
ATOM 731 C C . SER A 1 87 ? 7.946 -5.969 -4.067 1.00 91.12 87 SER A C 1
ATOM 733 O O . SER A 1 87 ? 8.913 -6.698 -3.838 1.00 91.12 87 SER A O 1
ATOM 735 N N . ARG A 1 88 ? 7.028 -6.249 -4.992 1.00 89.75 88 ARG A N 1
ATOM 736 C CA . ARG A 1 88 ? 7.118 -7.415 -5.879 1.00 89.75 88 ARG A CA 1
ATOM 737 C C . ARG A 1 88 ? 8.340 -7.297 -6.802 1.00 89.75 88 ARG A C 1
ATOM 739 O O . ARG A 1 88 ? 8.671 -6.185 -7.225 1.00 89.75 88 ARG A O 1
ATOM 746 N N . PRO A 1 89 ? 9.012 -8.413 -7.147 1.00 81.56 89 PRO A N 1
ATOM 747 C CA . PRO A 1 89 ? 10.187 -8.385 -8.024 1.00 81.56 89 PRO A CA 1
ATOM 748 C C . PRO A 1 89 ? 9.915 -7.766 -9.400 1.00 81.56 89 PRO A C 1
ATOM 750 O O . PRO A 1 89 ? 10.779 -7.097 -9.957 1.00 81.56 89 PRO A O 1
ATOM 753 N N . ASN A 1 90 ? 8.704 -7.963 -9.915 1.00 79.38 90 ASN A N 1
ATOM 754 C CA . ASN A 1 90 ? 8.222 -7.493 -11.210 1.00 79.38 90 ASN A CA 1
ATOM 755 C C . ASN A 1 90 ? 7.342 -6.231 -11.107 1.00 79.38 90 ASN A C 1
ATOM 757 O O . ASN A 1 90 ? 6.628 -5.898 -12.048 1.00 79.38 90 ASN A O 1
ATOM 761 N N . ALA A 1 91 ? 7.373 -5.517 -9.980 1.00 76.56 91 ALA A N 1
ATOM 762 C CA . ALA A 1 91 ? 6.712 -4.222 -9.881 1.00 76.56 91 ALA A CA 1
ATOM 763 C C . ALA A 1 91 ? 7.417 -3.186 -10.773 1.00 76.56 91 ALA A C 1
ATOM 765 O O . ALA A 1 91 ? 8.651 -3.156 -10.818 1.00 76.56 91 ALA A O 1
ATOM 766 N N . PHE A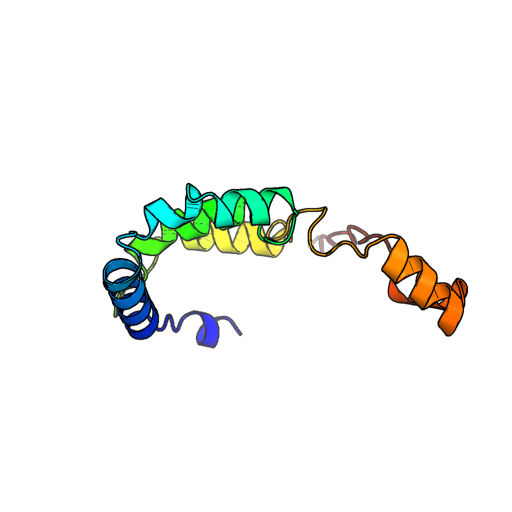 1 92 ? 6.639 -2.315 -11.427 1.00 69.19 92 PHE A N 1
ATOM 767 C CA . PHE A 1 92 ? 7.135 -1.200 -12.252 1.00 69.19 92 PHE A CA 1
ATOM 768 C C . PHE A 1 92 ? 8.200 -1.609 -13.283 1.00 69.19 92 PHE A C 1
ATOM 770 O O . PHE A 1 92 ? 9.250 -0.974 -13.389 1.00 69.19 92 PHE A O 1
ATOM 777 N N . GLN A 1 93 ? 7.955 -2.693 -14.019 1.00 73.38 93 GLN A N 1
ATOM 778 C CA . GLN A 1 93 ? 8.780 -3.009 -15.182 1.00 73.38 93 GLN A CA 1
ATOM 779 C C . GLN A 1 93 ? 8.413 -2.067 -16.328 1.00 73.38 93 GLN A C 1
ATOM 781 O O . GLN A 1 93 ? 7.234 -1.803 -16.564 1.00 73.38 93 GLN A O 1
ATOM 786 N N . TYR A 1 94 ? 9.425 -1.561 -17.026 1.00 77.38 94 TYR A N 1
ATOM 787 C CA . TYR A 1 94 ? 9.216 -0.850 -18.281 1.00 77.38 94 TYR A CA 1
ATOM 788 C C . TYR A 1 94 ? 8.761 -1.840 -19.348 1.00 77.38 94 TYR A C 1
ATOM 790 O O . TYR A 1 94 ? 9.254 -2.969 -19.389 1.00 77.38 94 TYR A O 1
ATOM 798 N N . SER A 1 95 ? 7.827 -1.417 -20.198 1.00 81.31 95 SER A N 1
ATOM 799 C CA . SER A 1 95 ? 7.465 -2.207 -21.370 1.00 81.31 95 SER A CA 1
ATOM 800 C C . SER A 1 95 ? 8.634 -2.258 -22.358 1.00 81.31 95 SER A C 1
ATOM 802 O O . SER A 1 95 ? 9.499 -1.373 -22.364 1.00 81.31 95 SER A O 1
ATOM 804 N N . ASP A 1 96 ? 8.649 -3.274 -23.219 1.00 88.00 96 ASP A N 1
ATOM 805 C CA . ASP A 1 96 ? 9.625 -3.341 -24.311 1.00 88.00 96 ASP A CA 1
ATOM 806 C C . ASP A 1 96 ? 9.508 -2.112 -25.228 1.00 88.00 96 ASP A C 1
ATOM 808 O O . ASP A 1 96 ? 10.520 -1.557 -25.646 1.00 88.00 96 ASP A O 1
ATOM 812 N N . GLU A 1 97 ? 8.290 -1.603 -25.437 1.00 90.00 97 GLU A N 1
AT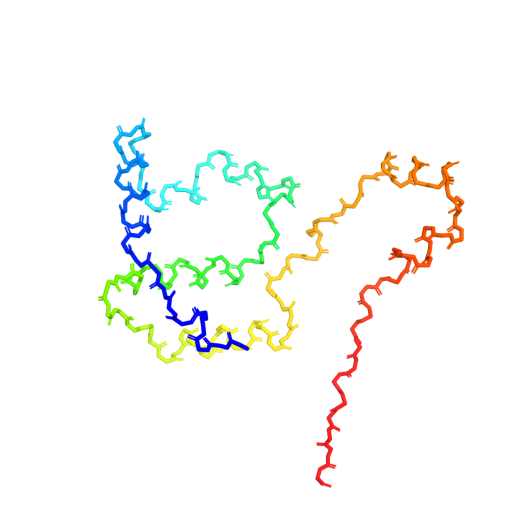OM 813 C CA . GLU A 1 97 ? 8.037 -0.388 -26.216 1.00 90.00 97 GLU A CA 1
ATOM 814 C C . GLU A 1 97 ? 8.658 0.863 -25.568 1.00 90.00 97 GLU A C 1
ATOM 816 O O . GLU A 1 97 ? 9.278 1.680 -26.252 1.00 90.00 97 GLU A O 1
ATOM 821 N N . ASP A 1 98 ? 8.536 1.024 -24.246 1.00 88.31 98 ASP A N 1
ATOM 822 C CA . ASP A 1 98 ? 9.166 2.138 -23.525 1.00 88.31 98 ASP A CA 1
ATOM 823 C C . ASP A 1 98 ? 10.693 2.047 -23.585 1.00 88.31 98 ASP A C 1
ATOM 825 O O . ASP A 1 98 ? 11.373 3.063 -23.764 1.00 88.31 98 ASP A O 1
ATOM 829 N N . ARG A 1 99 ? 11.234 0.826 -23.476 1.00 90.56 99 ARG A N 1
ATOM 830 C CA . ARG A 1 99 ? 12.665 0.563 -23.643 1.00 90.56 99 ARG A CA 1
ATOM 831 C C . ARG A 1 99 ? 13.137 0.959 -25.037 1.00 90.56 99 ARG A C 1
ATOM 833 O O . ARG A 1 99 ? 14.117 1.692 -25.156 1.00 90.56 99 ARG A O 1
ATOM 840 N N . GLU A 1 100 ? 12.447 0.507 -26.078 1.00 94.69 100 GLU A N 1
ATOM 841 C CA . GLU A 1 100 ? 12.778 0.815 -27.470 1.00 94.69 100 GLU A CA 1
ATOM 842 C C . GLU A 1 100 ? 12.719 2.319 -27.748 1.00 94.69 100 GLU A C 1
ATOM 844 O O . GLU A 1 100 ? 13.668 2.877 -28.302 1.00 94.69 100 GLU A O 1
ATOM 849 N N . LYS A 1 101 ? 11.663 3.008 -27.294 1.00 95.19 101 LYS A N 1
ATOM 850 C CA . LYS A 1 101 ? 11.538 4.470 -27.418 1.00 95.19 101 LYS A CA 1
ATOM 851 C C . LYS A 1 101 ? 12.672 5.203 -26.711 1.00 95.19 101 LYS A C 1
ATOM 853 O O . LYS A 1 101 ? 13.236 6.142 -27.270 1.00 95.19 101 LYS A O 1
ATOM 858 N N . PHE A 1 102 ? 13.027 4.785 -25.497 1.00 94.38 102 PHE A N 1
ATOM 859 C CA . PHE A 1 102 ? 14.127 5.399 -24.761 1.00 94.38 102 PHE A CA 1
ATOM 860 C C . PHE A 1 102 ? 15.460 5.204 -25.492 1.00 94.38 102 PHE A C 1
ATOM 862 O O . PHE A 1 102 ? 16.206 6.165 -25.671 1.00 94.38 102 PHE A O 1
ATOM 869 N N . ILE A 1 103 ? 15.749 3.981 -25.945 1.00 95.75 103 ILE A N 1
ATOM 870 C CA . ILE A 1 103 ? 16.975 3.667 -26.690 1.00 95.75 103 ILE A CA 1
ATOM 871 C C . ILE A 1 103 ? 17.032 4.464 -27.999 1.00 95.75 103 ILE A C 1
ATOM 873 O O . ILE A 1 103 ? 18.086 5.004 -28.325 1.00 95.75 103 ILE A O 1
ATOM 877 N N . ALA A 1 104 ? 15.917 4.607 -28.716 1.00 96.94 104 ALA A N 1
ATOM 878 C CA . ALA A 1 104 ? 15.858 5.399 -29.942 1.00 96.94 104 ALA A CA 1
ATOM 879 C C . ALA A 1 104 ? 16.163 6.892 -29.709 1.00 96.94 104 ALA A C 1
ATOM 881 O O . ALA A 1 104 ? 16.770 7.535 -30.563 1.00 96.94 104 ALA A O 1
ATOM 882 N N . LEU A 1 105 ? 15.760 7.446 -28.560 1.00 97.19 105 LEU A N 1
ATOM 883 C CA . LEU A 1 105 ? 15.957 8.860 -28.224 1.00 97.19 105 LEU A CA 1
ATOM 884 C C . LEU A 1 105 ? 17.324 9.159 -27.595 1.00 97.19 105 LEU A C 1
ATOM 886 O O . LEU A 1 105 ? 17.883 10.230 -27.826 1.00 97.19 105 LEU A O 1
ATOM 890 N N . PHE A 1 106 ? 17.848 8.243 -26.780 1.00 96.19 106 PHE A N 1
ATOM 891 C CA . PHE A 1 106 ? 18.991 8.506 -25.897 1.00 96.19 106 PHE A CA 1
ATOM 892 C C . PHE A 1 106 ? 20.149 7.509 -26.045 1.00 96.19 106 PHE A C 1
ATOM 894 O O . PHE A 1 106 ? 21.215 7.729 -25.470 1.00 96.19 106 PHE A O 1
ATOM 901 N N . GLY A 1 107 ? 19.971 6.437 -26.818 1.00 95.38 107 GLY A N 1
ATOM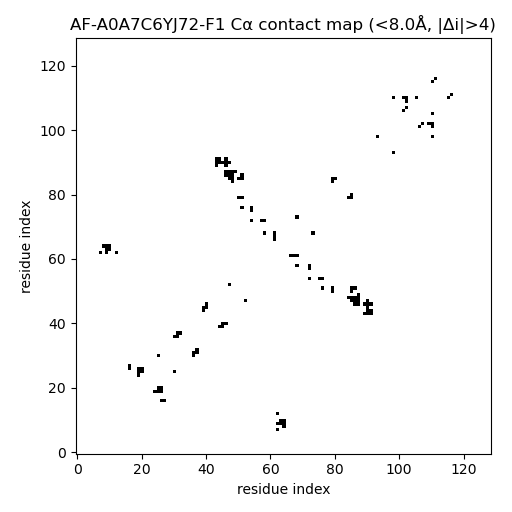 902 C CA . GLY A 1 107 ? 20.960 5.382 -27.030 1.00 95.38 107 GLY A CA 1
ATOM 903 C C . GLY A 1 107 ? 20.942 4.278 -25.966 1.00 95.38 107 GLY A C 1
ATOM 904 O O . GLY A 1 107 ? 20.508 4.461 -24.826 1.00 95.38 107 GLY A O 1
ATOM 905 N N . GLU A 1 108 ? 21.454 3.104 -26.341 1.00 93.88 108 GLU A N 1
ATOM 906 C CA . GLU A 1 108 ? 21.496 1.913 -25.478 1.00 93.88 108 GLU A CA 1
ATOM 907 C C . GLU A 1 108 ? 22.434 2.079 -24.271 1.00 93.88 108 GLU A C 1
ATOM 909 O O . GLU A 1 108 ? 22.137 1.597 -23.178 1.00 93.88 108 GLU A O 1
ATOM 914 N N . GLU A 1 109 ? 23.529 2.829 -24.419 1.00 93.75 109 GLU A N 1
ATOM 915 C CA . GLU A 1 109 ? 24.440 3.129 -23.307 1.00 93.75 109 GLU A CA 1
ATOM 916 C C . GLU A 1 109 ? 23.724 3.873 -22.174 1.00 93.75 109 GLU A C 1
ATOM 918 O O . GLU A 1 109 ? 23.880 3.520 -21.003 1.00 93.75 109 GLU A O 1
ATOM 923 N N . LYS A 1 110 ? 22.876 4.851 -22.523 1.00 91.81 110 LYS A N 1
ATOM 924 C CA . LYS A 1 110 ? 22.060 5.583 -21.550 1.00 91.81 110 LYS A CA 1
ATOM 925 C C . LYS A 1 110 ? 21.018 4.686 -20.908 1.00 91.81 110 LYS A C 1
ATOM 927 O O . LYS A 1 110 ? 20.861 4.730 -19.692 1.00 91.81 110 LYS A O 1
ATOM 932 N N . TRP A 1 111 ? 20.359 3.819 -21.671 1.00 90.06 111 TRP A N 1
ATOM 933 C CA . TRP A 1 111 ? 19.453 2.834 -21.081 1.00 90.06 111 TRP A CA 1
ATOM 934 C C . TRP A 1 111 ? 20.158 1.981 -20.015 1.00 90.06 111 TRP A C 1
ATOM 936 O O . TRP A 1 111 ? 19.670 1.844 -18.893 1.00 90.06 111 TRP A O 1
ATOM 946 N N . ASN A 1 112 ? 21.348 1.465 -20.322 1.00 90.00 112 ASN A N 1
ATOM 947 C CA . ASN A 1 112 ? 22.113 0.636 -19.394 1.00 90.00 112 ASN A CA 1
ATOM 948 C C . ASN A 1 112 ? 22.620 1.416 -18.167 1.00 90.00 112 ASN A C 1
ATOM 950 O O . ASN A 1 112 ? 22.630 0.871 -17.062 1.00 90.00 112 ASN A O 1
ATOM 954 N N . GLU A 1 113 ? 22.990 2.689 -18.331 1.00 89.12 113 GLU A N 1
ATOM 955 C CA . GLU A 1 113 ? 23.380 3.587 -17.235 1.00 89.12 113 GLU A CA 1
ATOM 956 C C . GLU A 1 113 ? 22.247 3.762 -16.209 1.00 89.12 113 GLU A C 1
ATOM 958 O O . GLU A 1 113 ? 22.473 3.613 -15.002 1.00 89.12 113 GLU A O 1
ATOM 963 N N . TYR A 1 114 ? 21.032 4.049 -16.687 1.00 83.38 114 TYR A N 1
ATOM 964 C CA . TYR A 1 114 ? 19.874 4.351 -15.841 1.00 83.38 114 TYR A CA 1
ATOM 965 C C . TYR A 1 114 ? 19.138 3.098 -15.342 1.00 83.38 114 TYR A C 1
ATOM 967 O O . TYR A 1 114 ? 18.677 3.076 -14.200 1.00 83.38 114 TYR A O 1
ATOM 975 N N . PHE A 1 115 ? 19.047 2.050 -16.167 1.00 82.94 115 PHE A N 1
ATOM 976 C CA . PHE A 1 115 ? 18.164 0.897 -15.942 1.00 82.94 115 PHE A CA 1
ATOM 977 C C . PHE A 1 115 ? 18.882 -0.463 -15.986 1.00 82.94 115 PHE A C 1
ATOM 979 O O . PHE A 1 115 ? 18.356 -1.449 -15.478 1.00 82.94 115 PHE A O 1
ATOM 986 N N . GLY A 1 116 ? 20.097 -0.537 -16.542 1.00 71.38 116 GLY A N 1
ATOM 987 C CA . GLY A 1 116 ? 20.858 -1.787 -16.716 1.00 71.38 116 GLY A CA 1
ATOM 988 C C . GLY A 1 116 ? 21.452 -2.366 -15.429 1.00 71.38 116 GLY A C 1
ATOM 989 O O . GLY A 1 116 ? 21.871 -3.525 -15.391 1.00 71.38 116 GLY A O 1
ATOM 990 N N . LYS A 1 117 ? 21.450 -1.606 -14.329 1.00 62.03 117 LYS A N 1
ATOM 991 C CA . LYS A 1 117 ? 21.708 -2.177 -13.007 1.00 62.03 117 LYS A CA 1
ATOM 992 C C . LYS A 1 117 ? 20.455 -2.924 -12.569 1.00 62.03 117 LYS A C 1
ATOM 994 O O . LYS A 1 117 ? 19.589 -2.351 -11.907 1.00 62.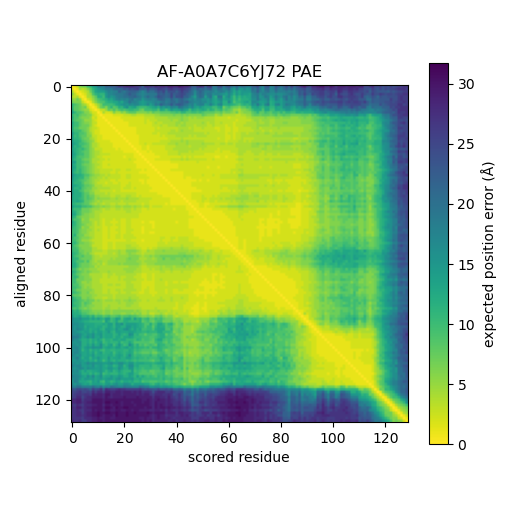03 117 LYS A O 1
ATOM 999 N N . SER A 1 118 ? 20.406 -4.231 -12.855 1.00 50.41 118 SER A N 1
ATOM 1000 C CA . SER A 1 118 ? 19.604 -5.143 -12.033 1.00 50.41 118 SER A CA 1
ATOM 1001 C C . SER A 1 118 ? 19.861 -4.760 -10.577 1.00 50.41 118 SER A C 1
ATOM 1003 O O . SER A 1 118 ? 21.010 -4.468 -10.219 1.00 50.41 118 SER A O 1
ATOM 1005 N N . ARG A 1 119 ? 18.797 -4.646 -9.777 1.00 48.03 119 ARG A N 1
ATOM 1006 C CA . ARG A 1 119 ? 18.868 -4.326 -8.351 1.00 48.03 119 ARG A CA 1
ATOM 1007 C C . ARG A 1 119 ? 19.853 -5.293 -7.695 1.00 48.03 119 ARG A C 1
ATOM 1009 O O . ARG A 1 119 ? 19.465 -6.361 -7.242 1.00 48.03 119 ARG A O 1
ATOM 1016 N N . SER A 1 120 ? 21.131 -4.918 -7.655 1.00 40.28 120 SER A N 1
ATOM 1017 C CA . SER A 1 120 ? 22.149 -5.630 -6.912 1.00 40.28 120 SER A CA 1
ATOM 1018 C C . SER A 1 120 ? 21.634 -5.639 -5.489 1.00 40.28 120 SER A C 1
ATOM 1020 O O . SER A 1 120 ? 21.553 -4.586 -4.840 1.00 40.28 120 SER A O 1
ATOM 1022 N N . SER A 1 121 ? 21.262 -6.833 -5.039 1.00 42.28 121 SER A N 1
ATOM 1023 C CA . SER A 1 121 ? 21.344 -7.304 -3.668 1.00 42.28 121 SER A CA 1
ATOM 1024 C C . SER A 1 121 ? 22.715 -6.910 -3.117 1.00 42.28 121 SER A C 1
ATOM 1026 O O . SER A 1 121 ? 23.669 -7.685 -3.077 1.00 42.28 121 SER A O 1
ATOM 1028 N N . SER A 1 122 ? 22.841 -5.631 -2.779 1.00 37.94 122 SER A N 1
ATOM 1029 C CA . SER A 1 122 ? 24.076 -5.017 -2.335 1.00 37.94 122 SER A CA 1
ATOM 1030 C C . SER A 1 122 ? 24.217 -5.394 -0.878 1.00 37.94 122 SER A C 1
ATOM 1032 O O . SER A 1 122 ? 23.667 -4.732 -0.003 1.00 37.94 122 SER A O 1
ATOM 1034 N N . LYS A 1 123 ? 24.867 -6.549 -0.692 1.00 39.91 123 LYS A N 1
ATOM 1035 C CA . LYS A 1 123 ? 25.601 -7.019 0.484 1.00 39.91 123 LYS A CA 1
ATOM 1036 C C . LYS A 1 123 ? 25.319 -6.192 1.736 1.00 39.91 123 LYS A C 1
ATOM 1038 O O . LYS A 1 123 ? 25.869 -5.101 1.896 1.00 39.91 123 LYS A O 1
ATOM 1043 N N . LEU A 1 124 ? 24.542 -6.772 2.652 1.00 34.44 124 LEU A N 1
ATOM 1044 C CA . LEU A 1 124 ? 24.639 -6.449 4.070 1.00 34.44 124 LEU A CA 1
ATOM 1045 C C . LEU A 1 124 ? 26.134 -6.518 4.428 1.00 34.44 124 LEU A C 1
ATOM 1047 O O . LEU A 1 124 ? 26.718 -7.601 4.496 1.00 34.44 124 LEU A O 1
ATOM 1051 N N . LYS A 1 125 ? 26.789 -5.365 4.592 1.00 37.84 125 LYS A N 1
ATOM 1052 C CA . LYS A 1 125 ? 28.029 -5.312 5.358 1.00 37.84 125 LYS A CA 1
ATOM 1053 C C . LYS A 1 125 ? 27.603 -5.575 6.794 1.00 37.84 125 LYS A C 1
ATOM 1055 O O . LYS A 1 125 ? 27.161 -4.665 7.487 1.00 37.84 125 LYS A O 1
ATOM 1060 N N . ILE A 1 126 ? 27.664 -6.842 7.192 1.00 39.62 126 ILE A N 1
ATOM 1061 C CA . ILE A 1 126 ? 27.694 -7.222 8.597 1.00 39.62 126 ILE A CA 1
ATOM 1062 C C . ILE A 1 126 ? 28.972 -6.578 9.134 1.00 39.62 126 ILE A C 1
ATOM 1064 O O . ILE A 1 126 ? 30.073 -7.034 8.828 1.00 39.62 126 ILE A O 1
ATOM 1068 N N . PHE A 1 127 ? 28.829 -5.461 9.843 1.00 40.16 127 PHE A N 1
ATOM 1069 C CA . PHE A 1 127 ? 29.878 -5.005 10.740 1.00 40.16 127 PHE A CA 1
ATOM 1070 C C . PHE A 1 127 ? 29.976 -6.080 11.824 1.00 40.16 127 PHE A C 1
ATOM 1072 O O . PHE A 1 127 ? 29.037 -6.265 12.594 1.00 40.16 127 PHE A O 1
ATOM 1079 N N . LYS A 1 128 ? 31.048 -6.874 11.775 1.00 37.84 128 LYS A N 1
ATOM 1080 C CA . LYS A 1 128 ? 31.482 -7.693 12.904 1.00 37.84 128 LYS A CA 1
ATOM 1081 C C . LYS A 1 128 ? 32.297 -6.786 13.824 1.00 37.84 128 LYS A C 1
ATOM 1083 O O . LYS A 1 128 ? 33.229 -6.162 13.323 1.00 37.84 128 LYS A O 1
ATOM 1088 N N . ASP A 1 129 ? 31.844 -6.757 15.075 1.00 45.25 129 ASP A N 1
ATOM 1089 C CA . ASP A 1 129 ? 32.463 -6.370 16.354 1.00 45.25 129 ASP A CA 1
ATOM 1090 C C . ASP A 1 129 ? 33.474 -5.212 16.373 1.00 45.25 129 ASP A C 1
ATOM 1092 O O . ASP A 1 129 ? 34.605 -5.364 15.858 1.00 45.25 129 ASP A O 1
#

Solvent-accessible surface area (backbone atoms only — not comparable to full-atom values): 7766 Å² total; per-residue (Å²): 122,62,77,72,68,67,62,71,61,26,69,60,52,54,53,50,50,51,52,39,31,74,77,68,73,40,56,80,75,47,50,78,73,32,67,69,44,47,53,34,45,75,70,28,72,48,37,59,13,69,71,44,52,52,50,51,62,70,44,48,88,29,59,40,85,93,46,68,72,55,70,67,60,54,50,52,52,51,50,34,57,75,70,59,52,45,46,37,94,67,33,80,67,78,51,71,66,57,50,51,54,47,30,76,75,62,34,61,70,50,46,41,71,77,60,55,64,67,85,68,83,72,67,84,77,75,81,76,131

Foldseek 3Di:
DVVVVVPQPLVVVVVVQVVCCVPPVDHPVVCCVDPVNVVCVVVLVPFFDPLLVVLCVQCVVQSDVVRDDDVVSVVSVVVCVVQVVGTDLPHPDDDPVNVVVCCVVPNPVVCCVVPVPDPPPPDDPPPDD

Sequence (129 aa):
NIKRTQECNPGILKAREKVFMEYFQMSWDDIFNHETFLTAYDANYIWYSDQTLELIKKAYPYCKPFGKPAPELVREAEEIYSTKSYSRPNAFQYSDEDREKFIALFGEEKWNEYFGKSRSSSKLKIFKD

pLDDT: mean 82.88, std 18.19, range [34.44, 97.19]

Secondary structure (DSSP, 8-state):
-HHHHS---HHHHHHHHHHHHHHH---HHHHTTSHHHHHHHHTT---B-HHHHHHHHHHGGG-STT----HHHHHHHHHHHHHTTTB-TTTTPPPHHHHHHHHHHH-HHHHHHHH-S------------